Protein AF-A0A1R1ST67-F1 (afdb_monomer_lite)

Organism: NCBI:txid1331668

Structure (mmCIF, N/CA/C/O backbone):
data_AF-A0A1R1ST67-F1
#
_entry.id   AF-A0A1R1ST67-F1
#
loop_
_atom_site.group_PDB
_atom_site.id
_atom_site.type_symbol
_atom_site.label_atom_id
_atom_site.label_alt_id
_atom_site.label_comp_id
_atom_site.label_asym_id
_atom_site.label_entity_id
_atom_site.label_seq_id
_atom_site.pdbx_PDB_ins_code
_atom_site.Cartn_x
_atom_site.Cartn_y
_atom_site.Cartn_z
_atom_site.occupancy
_atom_site.B_iso_or_equiv
_atom_site.auth_seq_id
_atom_site.auth_comp_id
_atom_site.auth_asym_id
_atom_site.auth_atom_id
_atom_site.pdbx_PDB_model_num
ATOM 1 N N . ALA A 1 1 ? 3.336 -1.578 -6.687 1.00 93.00 1 ALA A N 1
ATOM 2 C CA . ALA A 1 1 ? 4.376 -2.211 -5.852 1.00 93.00 1 ALA A CA 1
ATOM 3 C C . ALA A 1 1 ? 3.871 -2.455 -4.436 1.00 93.00 1 ALA A C 1
ATOM 5 O O . ALA A 1 1 ? 3.702 -3.613 -4.096 1.00 93.00 1 ALA A O 1
ATOM 6 N N . ALA A 1 2 ? 3.546 -1.413 -3.654 1.00 96.25 2 ALA A N 1
ATOM 7 C CA . ALA A 1 2 ? 3.039 -1.563 -2.280 1.00 96.25 2 ALA A CA 1
ATOM 8 C C . ALA A 1 2 ? 1.827 -2.511 -2.171 1.00 96.25 2 ALA A C 1
ATOM 10 O O . ALA A 1 2 ? 1.872 -3.464 -1.409 1.00 96.25 2 ALA A O 1
ATOM 11 N N . TRP A 1 3 ? 0.797 -2.322 -3.003 1.00 96.06 3 TRP A N 1
ATOM 12 C CA . TRP A 1 3 ? -0.395 -3.186 -2.999 1.00 96.06 3 TRP A CA 1
ATOM 13 C C . TRP A 1 3 ? -0.093 -4.633 -3.400 1.00 96.06 3 TRP A C 1
ATOM 15 O O . TRP A 1 3 ? -0.603 -5.560 -2.785 1.00 96.06 3 TRP A O 1
ATOM 25 N N . TYR A 1 4 ? 0.791 -4.834 -4.380 1.00 96.50 4 TYR A N 1
ATOM 26 C CA . TYR A 1 4 ? 1.259 -6.171 -4.756 1.00 96.50 4 TYR A CA 1
ATOM 27 C C . TYR A 1 4 ? 2.008 -6.848 -3.594 1.00 96.50 4 TYR A C 1
ATOM 29 O O . TYR A 1 4 ? 1.688 -7.973 -3.236 1.00 96.50 4 TYR A O 1
ATOM 37 N N . ALA A 1 5 ? 2.926 -6.138 -2.924 1.00 95.00 5 ALA A N 1
ATOM 38 C CA . ALA A 1 5 ? 3.625 -6.642 -1.733 1.00 95.00 5 ALA A CA 1
ATOM 39 C C . ALA A 1 5 ? 2.686 -6.901 -0.538 1.00 95.00 5 ALA A C 1
ATOM 41 O O . ALA A 1 5 ? 2.950 -7.767 0.299 1.00 95.00 5 ALA A O 1
ATOM 42 N N . ALA A 1 6 ? 1.597 -6.137 -0.435 1.00 95.06 6 ALA A N 1
ATOM 43 C CA . A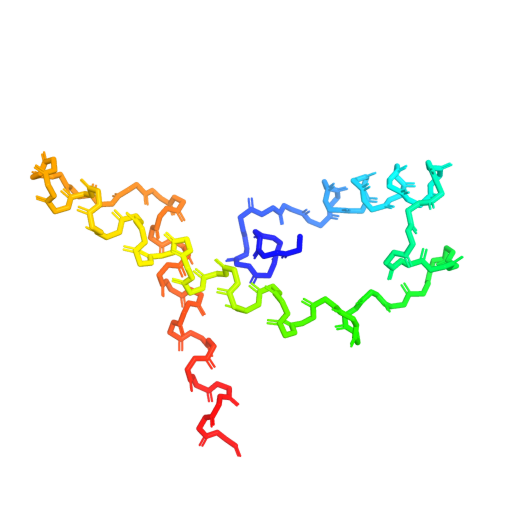LA A 1 6 ? 0.580 -6.319 0.592 1.00 95.06 6 ALA A CA 1
ATOM 44 C C . ALA A 1 6 ? -0.345 -7.518 0.314 1.00 95.06 6 ALA A C 1
ATOM 46 O O . ALA A 1 6 ? -0.986 -7.986 1.249 1.00 95.06 6 ALA A O 1
ATOM 47 N N . GLY A 1 7 ? -0.362 -8.043 -0.919 1.00 95.00 7 GLY A N 1
ATOM 48 C CA . GLY A 1 7 ? -1.256 -9.121 -1.360 1.00 95.00 7 GLY A CA 1
ATOM 49 C C . GLY A 1 7 ? -2.586 -8.637 -1.949 1.00 95.00 7 GLY A C 1
ATOM 50 O O . GLY A 1 7 ? -3.424 -9.455 -2.302 1.00 95.00 7 GLY A O 1
ATOM 51 N N . LEU A 1 8 ? -2.771 -7.321 -2.088 1.00 95.56 8 LEU A N 1
ATOM 52 C CA . LEU A 1 8 ? -3.999 -6.693 -2.592 1.00 95.56 8 LEU A CA 1
ATOM 53 C C . LEU A 1 8 ? -4.088 -6.627 -4.118 1.00 95.56 8 LEU A C 1
ATOM 55 O O . LEU A 1 8 ? -5.156 -6.385 -4.668 1.00 95.56 8 LEU A O 1
ATOM 59 N N . LEU A 1 9 ? -2.961 -6.788 -4.810 1.00 96.31 9 LEU A N 1
ATOM 60 C CA . LEU A 1 9 ? -2.915 -6.834 -6.267 1.00 96.31 9 LEU A CA 1
ATOM 61 C C . LEU A 1 9 ? -2.419 -8.212 -6.692 1.00 96.31 9 LEU A C 1
ATOM 63 O O . LEU A 1 9 ? -1.363 -8.645 -6.233 1.00 96.31 9 LEU A O 1
ATOM 67 N N . GLY A 1 10 ? -3.159 -8.879 -7.577 1.00 96.19 10 GLY A N 1
ATOM 68 C CA . GLY A 1 10 ? -2.768 -10.180 -8.109 1.00 96.19 10 GLY A CA 1
ATOM 69 C C . GLY A 1 10 ? -1.505 -10.110 -8.984 1.00 96.19 10 GLY A C 1
ATOM 70 O O . GLY A 1 10 ? -1.175 -9.048 -9.524 1.00 96.19 10 GLY A O 1
ATOM 71 N N . PRO A 1 11 ? -0.788 -11.234 -9.160 1.00 94.88 11 PRO A N 1
ATOM 72 C CA . PRO A 1 11 ? 0.432 -11.286 -9.969 1.00 94.88 11 PRO A CA 1
ATOM 73 C C . PRO A 1 11 ? 0.199 -10.950 -11.445 1.00 94.88 11 PRO A C 1
ATOM 75 O O . PRO A 1 11 ? 1.034 -10.268 -12.040 1.00 94.88 11 PRO A O 1
ATOM 78 N N . ASP A 1 12 ? -0.937 -11.350 -12.020 1.00 96.25 12 ASP A N 1
ATOM 79 C CA . ASP A 1 12 ? -1.264 -11.059 -13.421 1.00 96.25 12 ASP A CA 1
ATOM 80 C C . ASP A 1 12 ? -1.514 -9.563 -13.644 1.00 96.25 12 ASP A C 1
ATOM 82 O O . ASP A 1 12 ? -0.972 -8.969 -14.581 1.00 96.25 12 ASP A O 1
ATOM 86 N N . ASP A 1 13 ? -2.258 -8.920 -12.740 1.00 97.50 13 ASP A N 1
ATOM 87 C CA . ASP A 1 13 ? -2.505 -7.478 -12.790 1.00 97.50 13 ASP A CA 1
ATOM 88 C C . ASP A 1 13 ? -1.223 -6.679 -12.562 1.00 97.50 13 ASP A C 1
ATOM 90 O O . ASP A 1 13 ? -0.956 -5.696 -13.260 1.00 97.50 13 ASP A O 1
ATOM 94 N N . TRP A 1 14 ? -0.385 -7.126 -11.624 1.00 95.00 14 TRP A N 1
ATOM 95 C CA . TRP A 1 14 ? 0.934 -6.545 -11.407 1.00 95.00 14 TRP A CA 1
ATOM 96 C C . TRP A 1 14 ? 1.817 -6.664 -12.652 1.00 95.00 14 TRP A C 1
ATOM 98 O O . TRP A 1 14 ? 2.419 -5.674 -13.072 1.00 95.00 14 TRP A O 1
ATOM 108 N N . GLY A 1 15 ? 1.857 -7.842 -13.279 1.00 93.19 15 GLY A N 1
ATOM 109 C CA . GLY A 1 15 ? 2.607 -8.086 -14.508 1.00 93.19 15 GLY A CA 1
ATOM 110 C C . GLY A 1 15 ? 2.115 -7.223 -15.669 1.00 93.19 15 GLY A C 1
ATOM 111 O O . GLY A 1 15 ? 2.924 -6.599 -16.362 1.00 93.19 15 GLY A O 1
ATOM 112 N N . ARG A 1 16 ? 0.792 -7.112 -15.842 1.00 95.06 16 ARG A N 1
ATOM 113 C CA . ARG A 1 16 ? 0.167 -6.243 -16.847 1.00 95.06 16 ARG A CA 1
ATOM 114 C C . ARG A 1 16 ? 0.524 -4.776 -16.620 1.00 95.06 16 ARG A C 1
ATOM 116 O O . ARG A 1 16 ? 0.941 -4.103 -17.564 1.00 95.06 16 ARG A O 1
ATOM 123 N N . PHE A 1 17 ? 0.391 -4.286 -15.387 1.00 94.38 17 PHE A N 1
ATOM 124 C CA . PHE A 1 17 ? 0.759 -2.917 -15.025 1.00 94.38 17 PHE A CA 1
ATOM 125 C C . PHE A 1 17 ? 2.240 -2.647 -15.302 1.00 94.38 17 PHE A C 1
ATOM 127 O O . PHE A 1 17 ? 2.579 -1.663 -15.959 1.00 94.38 17 PHE A O 1
ATOM 134 N N . LEU A 1 18 ? 3.126 -3.530 -14.836 1.00 92.19 18 LEU A N 1
ATOM 135 C CA . LEU A 1 18 ? 4.565 -3.343 -14.968 1.00 92.19 18 LEU A CA 1
ATOM 136 C C . LEU A 1 18 ? 5.007 -3.381 -16.435 1.00 92.19 18 LEU A C 1
ATOM 138 O O . LEU A 1 18 ? 5.828 -2.563 -16.849 1.00 92.19 18 LEU A O 1
ATOM 142 N N . GLY A 1 19 ? 4.421 -4.278 -17.232 1.00 91.62 19 GLY A N 1
ATOM 143 C CA . GLY A 1 19 ? 4.653 -4.344 -18.672 1.00 91.62 19 GLY A CA 1
ATOM 144 C C . GLY A 1 19 ? 4.236 -3.058 -19.390 1.00 91.62 19 GLY A C 1
ATOM 145 O O . GLY A 1 19 ? 5.008 -2.531 -20.189 1.00 91.62 19 GLY A O 1
ATOM 146 N N . ALA A 1 20 ? 3.060 -2.510 -19.068 1.00 93.38 20 ALA A N 1
ATOM 147 C CA . ALA A 1 20 ? 2.595 -1.242 -19.633 1.00 93.38 20 ALA A CA 1
ATOM 148 C C . ALA A 1 20 ? 3.473 -0.052 -19.201 1.00 93.38 20 ALA A C 1
ATOM 150 O O . ALA A 1 20 ? 3.841 0.777 -20.031 1.00 93.38 20 ALA A O 1
ATOM 151 N N . TYR A 1 21 ? 3.863 0.005 -17.924 1.00 91.62 21 TYR A N 1
ATOM 152 C CA . TYR A 1 21 ? 4.769 1.027 -17.391 1.00 91.62 21 TYR A CA 1
ATOM 153 C C . TYR A 1 21 ? 6.127 1.022 -18.110 1.00 91.62 21 TYR A C 1
ATOM 155 O O . TYR A 1 21 ? 6.631 2.077 -18.493 1.00 91.62 21 TYR A O 1
ATOM 163 N N . GLN A 1 22 ? 6.699 -0.162 -18.348 1.00 90.00 22 GLN A N 1
ATOM 164 C CA . GLN A 1 22 ? 7.947 -0.314 -19.102 1.00 90.00 22 GLN A CA 1
ATOM 165 C C . GLN A 1 22 ? 7.788 0.090 -20.570 1.00 90.00 22 GLN A C 1
ATOM 167 O O . GLN A 1 22 ? 8.633 0.810 -21.097 1.00 90.00 22 GLN A O 1
ATOM 172 N N . ALA A 1 23 ? 6.702 -0.334 -21.227 1.00 90.56 23 ALA A N 1
ATOM 173 C CA . ALA A 1 23 ? 6.423 0.022 -22.619 1.00 90.56 23 ALA A CA 1
ATOM 174 C C . ALA A 1 23 ? 6.276 1.542 -22.819 1.00 90.56 23 ALA A C 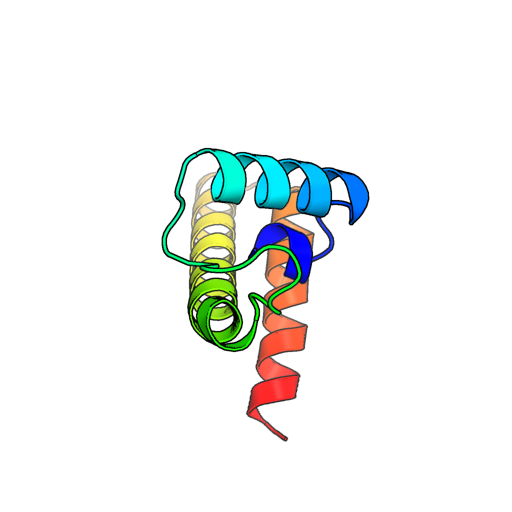1
ATOM 176 O O . ALA A 1 23 ? 6.641 2.061 -23.870 1.00 90.56 23 ALA A O 1
ATOM 177 N N . ALA A 1 24 ? 5.807 2.258 -21.794 1.00 92.75 24 ALA A N 1
ATOM 178 C CA . ALA A 1 24 ? 5.730 3.716 -21.771 1.00 92.75 24 ALA A CA 1
ATOM 179 C C . ALA A 1 24 ? 7.066 4.420 -21.435 1.00 92.75 24 ALA A C 1
ATOM 181 O O . ALA A 1 24 ? 7.092 5.642 -21.304 1.00 92.75 24 ALA A O 1
ATOM 182 N N . GLY A 1 25 ? 8.175 3.685 -21.278 1.00 88.44 25 GLY A N 1
ATOM 183 C CA . GLY A 1 25 ? 9.489 4.250 -20.947 1.00 88.44 25 GLY A CA 1
ATOM 184 C C . GLY A 1 25 ? 9.701 4.535 -19.457 1.00 88.44 25 GLY A C 1
ATOM 185 O O . GLY A 1 25 ? 10.536 5.365 -19.097 1.00 88.44 25 GLY A O 1
ATOM 186 N N . GLY A 1 26 ? 8.950 3.869 -18.578 1.00 88.06 26 GLY A N 1
ATOM 187 C CA . GLY A 1 26 ? 9.037 4.047 -17.133 1.00 88.06 26 GLY A CA 1
ATOM 188 C C . GLY A 1 26 ? 10.452 3.805 -16.571 1.00 88.06 26 GLY A C 1
ATOM 189 O O . GLY A 1 26 ? 11.005 2.719 -16.744 1.00 88.06 26 GLY A O 1
ATOM 190 N N . PRO A 1 27 ? 11.058 4.767 -15.847 1.00 85.38 27 PRO A N 1
ATOM 191 C CA . PRO A 1 27 ? 12.477 4.704 -15.477 1.00 85.38 27 PRO A CA 1
ATOM 192 C C . PRO A 1 27 ? 12.806 3.731 -14.336 1.00 85.38 27 PRO A C 1
ATOM 194 O O . PRO A 1 27 ? 13.981 3.418 -14.128 1.00 85.38 27 PRO A O 1
ATOM 197 N N . ALA A 1 28 ? 11.805 3.276 -13.572 1.00 80.75 28 ALA A N 1
ATOM 198 C CA . ALA A 1 28 ? 12.030 2.424 -12.404 1.00 80.75 28 ALA A CA 1
ATOM 199 C C . ALA A 1 28 ? 12.488 1.001 -12.771 1.00 80.75 28 ALA A C 1
ATOM 201 O O . ALA A 1 28 ? 13.124 0.346 -11.949 1.00 80.75 28 ALA A O 1
ATOM 202 N N . VAL A 1 29 ? 12.209 0.541 -13.996 1.00 82.31 29 VAL A N 1
ATOM 203 C CA . VAL A 1 29 ? 12.671 -0.753 -14.516 1.00 82.31 29 VAL A CA 1
ATOM 204 C C . VAL A 1 29 ? 13.135 -0.550 -15.948 1.00 82.31 29 VAL A C 1
ATOM 206 O O . VAL A 1 29 ? 12.327 -0.285 -16.833 1.00 82.31 29 VAL A O 1
ATOM 209 N N . ARG A 1 30 ? 14.449 -0.614 -16.173 1.00 75.44 30 ARG A N 1
ATOM 210 C CA . ARG A 1 30 ? 15.055 -0.183 -17.441 1.00 75.44 30 ARG A CA 1
ATOM 211 C C . ARG A 1 30 ? 14.970 -1.254 -18.514 1.00 75.44 30 ARG A C 1
ATOM 213 O O . ARG A 1 30 ? 15.021 -0.930 -19.698 1.00 75.44 30 ARG A O 1
ATOM 220 N N . ARG A 1 31 ? 14.897 -2.526 -18.119 1.00 78.81 31 ARG A N 1
ATOM 221 C CA . ARG A 1 31 ? 14.835 -3.656 -19.050 1.00 78.81 31 ARG A CA 1
ATOM 222 C C . ARG A 1 31 ? 13.658 -4.562 -18.735 1.00 78.81 31 ARG A C 1
ATOM 224 O O . ARG A 1 31 ? 13.363 -4.854 -17.581 1.00 78.81 31 ARG A O 1
ATOM 231 N N . ARG A 1 32 ? 13.017 -5.070 -19.785 1.00 77.75 32 ARG A N 1
ATOM 232 C CA . ARG A 1 32 ? 11.992 -6.106 -19.647 1.00 77.75 32 ARG A CA 1
ATOM 233 C C . ARG A 1 32 ? 12.601 -7.338 -18.971 1.00 77.75 32 ARG A C 1
ATOM 235 O O . ARG A 1 32 ? 13.643 -7.818 -19.408 1.00 77.75 32 ARG A O 1
ATOM 242 N N . GLY A 1 33 ? 11.951 -7.832 -17.920 1.00 78.81 33 GLY A N 1
ATOM 243 C CA . GLY A 1 33 ? 12.439 -8.962 -17.120 1.00 78.81 33 GLY A CA 1
ATOM 244 C C . GLY A 1 33 ? 13.504 -8.613 -16.072 1.00 78.81 33 GLY A C 1
ATOM 245 O O . GLY A 1 33 ? 13.945 -9.511 -15.364 1.00 78.81 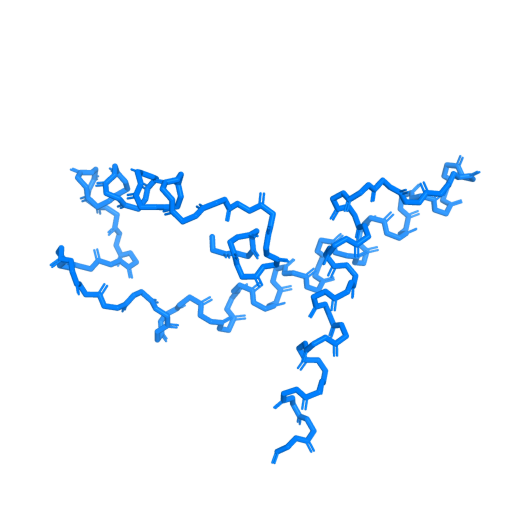33 GLY A O 1
ATOM 246 N N . GLU A 1 34 ? 13.911 -7.344 -15.942 1.00 87.12 34 GLU A N 1
ATOM 247 C CA . GLU A 1 34 ? 14.705 -6.890 -14.792 1.00 87.12 34 GLU A CA 1
ATOM 248 C C . GLU A 1 34 ? 13.853 -6.973 -13.520 1.00 87.12 34 GLU A C 1
ATOM 250 O O . GLU A 1 34 ? 12.692 -6.554 -13.517 1.00 87.12 34 GLU A O 1
ATOM 255 N N . ASP A 1 35 ? 14.440 -7.501 -12.444 1.00 89.00 35 ASP A N 1
ATOM 256 C CA . ASP A 1 35 ? 13.814 -7.496 -11.127 1.00 89.00 35 ASP A CA 1
ATOM 257 C C . ASP A 1 35 ? 13.610 -6.041 -10.653 1.00 89.00 35 ASP A C 1
ATOM 259 O O . ASP A 1 35 ? 14.589 -5.302 -10.503 1.00 89.00 35 ASP A O 1
ATOM 263 N N . PRO A 1 36 ? 12.361 -5.593 -10.425 1.00 90.06 36 PRO A N 1
ATOM 264 C CA . PRO A 1 36 ? 12.097 -4.237 -9.963 1.00 90.06 36 PRO A CA 1
ATOM 265 C C . PRO A 1 36 ? 12.441 -4.015 -8.481 1.00 90.06 36 PRO A C 1
ATOM 267 O O . PRO A 1 36 ? 12.615 -2.868 -8.054 1.00 90.06 36 PRO A O 1
ATOM 270 N N . TRP A 1 37 ? 12.510 -5.072 -7.669 1.00 92.44 37 TRP A N 1
ATOM 271 C CA . TRP A 1 37 ? 12.554 -4.964 -6.210 1.00 92.44 37 TRP A CA 1
ATOM 272 C C . TRP A 1 37 ? 13.771 -4.247 -5.626 1.00 92.44 37 TRP A C 1
ATOM 274 O O . TRP A 1 37 ? 13.562 -3.483 -4.682 1.00 92.44 37 TRP A O 1
ATOM 284 N N . PRO A 1 38 ? 14.990 -4.339 -6.196 1.00 91.81 38 PRO A N 1
ATOM 285 C CA . PRO A 1 38 ? 16.131 -3.556 -5.722 1.00 91.81 38 PRO A CA 1
ATOM 286 C C . PRO A 1 38 ? 15.874 -2.042 -5.671 1.00 91.81 38 PRO A C 1
ATOM 288 O O . PRO A 1 38 ? 16.502 -1.338 -4.886 1.00 91.81 38 PRO A O 1
ATOM 291 N N . ARG A 1 39 ? 14.950 -1.524 -6.494 1.00 89.56 39 ARG A N 1
ATOM 292 C CA . ARG A 1 39 ? 14.527 -0.113 -6.468 1.00 89.56 39 ARG A CA 1
ATOM 293 C C . ARG A 1 39 ? 13.213 0.112 -5.732 1.00 89.56 39 ARG A C 1
ATOM 295 O O . ARG A 1 39 ? 12.983 1.216 -5.245 1.00 89.56 39 ARG A O 1
ATOM 302 N N . LEU A 1 40 ? 12.333 -0.887 -5.708 1.00 92.50 40 LEU A N 1
ATOM 303 C CA . LEU A 1 40 ? 10.966 -0.725 -5.222 1.00 92.50 40 LEU A CA 1
ATOM 304 C C . LEU A 1 40 ? 10.753 -1.158 -3.772 1.00 92.50 40 LEU A C 1
ATOM 306 O O . LEU A 1 40 ? 9.778 -0.694 -3.193 1.00 92.50 40 LEU A O 1
ATOM 310 N N . ASP A 1 41 ? 11.612 -1.989 -3.176 1.00 93.88 41 ASP A N 1
ATOM 311 C CA . ASP A 1 41 ? 11.362 -2.545 -1.837 1.00 93.88 41 ASP A CA 1
ATOM 312 C C . ASP A 1 41 ? 11.216 -1.455 -0.764 1.00 93.88 41 ASP A C 1
ATOM 314 O O . ASP A 1 41 ? 10.147 -1.286 -0.174 1.00 93.88 41 ASP A O 1
ATOM 318 N N . VAL A 1 42 ? 12.257 -0.640 -0.573 1.00 95.50 42 VAL A N 1
ATOM 319 C CA . VAL A 1 42 ? 12.257 0.449 0.416 1.00 95.50 42 VAL A CA 1
ATOM 320 C C . VAL A 1 42 ? 11.076 1.417 0.224 1.00 95.50 42 VAL A C 1
ATOM 322 O O . VAL A 1 42 ? 10.327 1.623 1.186 1.00 95.50 42 VAL A O 1
ATOM 325 N N . PRO A 1 43 ? 10.832 1.999 -0.971 1.00 95.31 43 PRO A N 1
ATOM 326 C CA . PRO A 1 43 ? 9.704 2.911 -1.144 1.00 95.31 43 PRO A CA 1
ATOM 327 C C . PRO A 1 43 ? 8.342 2.213 -1.043 1.00 95.31 43 PRO A C 1
ATOM 329 O O . PRO A 1 43 ? 7.394 2.827 -0.558 1.00 95.31 43 PRO A O 1
ATOM 332 N N . ALA A 1 44 ? 8.213 0.943 -1.449 1.00 96.25 44 ALA A N 1
ATOM 333 C CA . ALA A 1 44 ? 6.968 0.199 -1.277 1.00 96.25 44 ALA A CA 1
ATOM 334 C C . ALA A 1 44 ? 6.643 0.008 0.207 1.00 96.25 44 ALA A C 1
ATOM 336 O O . ALA A 1 44 ? 5.514 0.269 0.610 1.00 96.25 44 ALA A O 1
ATOM 337 N N . ARG A 1 45 ? 7.631 -0.368 1.027 1.00 97.31 45 ARG A N 1
ATOM 338 C CA . ARG A 1 45 ? 7.463 -0.514 2.480 1.00 97.31 45 ARG A CA 1
ATOM 339 C C . ARG A 1 45 ? 7.108 0.812 3.150 1.00 97.31 45 ARG A C 1
ATOM 341 O O . ARG A 1 45 ? 6.184 0.848 3.958 1.00 97.31 45 ARG A O 1
ATOM 348 N N . ALA A 1 46 ? 7.790 1.900 2.786 1.00 97.62 46 ALA A N 1
ATOM 349 C CA . ALA A 1 46 ? 7.493 3.233 3.311 1.00 97.62 46 ALA A CA 1
ATOM 350 C C . ALA A 1 46 ? 6.061 3.678 2.967 1.00 97.62 46 ALA A C 1
ATOM 352 O O . ALA A 1 46 ? 5.318 4.122 3.843 1.00 97.62 46 ALA A O 1
ATOM 353 N N . LEU A 1 47 ? 5.646 3.495 1.709 1.00 98.06 47 LEU A N 1
ATOM 354 C CA . LEU A 1 47 ? 4.293 3.826 1.270 1.00 98.06 47 LEU A CA 1
ATOM 355 C C . LEU A 1 47 ? 3.237 2.952 1.962 1.00 98.06 47 LEU A C 1
ATOM 357 O O . LEU A 1 47 ? 2.175 3.463 2.308 1.00 98.06 47 LEU A O 1
ATOM 361 N N . THR A 1 48 ? 3.525 1.671 2.210 1.00 98.25 48 THR A N 1
ATOM 362 C CA . THR A 1 48 ? 2.636 0.794 2.986 1.00 98.25 48 THR A CA 1
ATOM 363 C C . THR A 1 48 ? 2.395 1.349 4.386 1.00 98.25 48 THR A C 1
ATOM 365 O O . THR A 1 48 ? 1.243 1.527 4.768 1.00 98.25 48 THR A O 1
ATOM 368 N N . VAL A 1 49 ? 3.456 1.724 5.110 1.00 98.06 49 VAL A N 1
ATOM 369 C CA . VAL A 1 49 ? 3.337 2.342 6.444 1.00 98.06 49 VAL A CA 1
ATOM 370 C C . VAL A 1 49 ? 2.513 3.629 6.393 1.00 98.06 49 VAL A C 1
ATOM 372 O O . VAL A 1 49 ? 1.624 3.825 7.222 1.00 98.06 49 VAL A O 1
ATOM 375 N N . GLN A 1 50 ? 2.764 4.483 5.398 1.00 98.50 50 GLN A N 1
ATOM 376 C CA . GLN A 1 50 ? 2.031 5.736 5.230 1.00 98.50 50 GLN A CA 1
ATOM 377 C C . GLN A 1 50 ? 0.533 5.510 4.961 1.00 98.50 50 GLN A C 1
ATOM 379 O O . GLN A 1 50 ? -0.300 6.183 5.570 1.00 98.50 50 GLN A O 1
ATOM 384 N N . ILE A 1 51 ? 0.178 4.581 4.065 1.00 98.19 51 ILE A N 1
ATOM 385 C CA . ILE A 1 51 ? -1.221 4.262 3.740 1.00 98.19 51 ILE A CA 1
ATOM 386 C C . ILE A 1 51 ? -1.939 3.717 4.975 1.00 98.19 51 ILE A C 1
ATOM 388 O O . ILE A 1 51 ? -3.018 4.206 5.301 1.00 98.19 51 ILE A O 1
ATOM 392 N N . SER A 1 52 ? -1.324 2.777 5.696 1.00 98.44 52 SER A N 1
ATOM 393 C CA . SER A 1 52 ? -1.901 2.192 6.910 1.00 98.44 52 SER A CA 1
ATOM 394 C C . SER A 1 52 ? -2.129 3.239 8.002 1.00 98.44 52 SER A C 1
ATOM 396 O O . SER A 1 52 ? -3.196 3.277 8.609 1.00 98.44 52 SER A O 1
ATOM 398 N N . ALA A 1 53 ? -1.166 4.141 8.223 1.00 98.50 53 ALA A N 1
ATOM 399 C CA . ALA A 1 53 ? -1.317 5.227 9.192 1.00 98.50 53 ALA A CA 1
ATOM 400 C C . ALA A 1 53 ? -2.473 6.173 8.822 1.00 98.50 53 ALA A C 1
ATOM 402 O O . ALA A 1 53 ? -3.267 6.559 9.682 1.00 98.50 53 ALA A O 1
ATOM 403 N N . LEU A 1 54 ? -2.598 6.521 7.536 1.00 98.62 54 LEU A N 1
ATOM 404 C CA . LEU A 1 54 ? -3.678 7.380 7.053 1.00 98.62 54 LEU A CA 1
ATOM 405 C C . LEU A 1 54 ? -5.049 6.699 7.156 1.00 98.62 54 LEU A C 1
ATOM 407 O O . LEU A 1 54 ? -6.020 7.359 7.523 1.00 98.62 54 LEU A O 1
ATOM 411 N N . ALA A 1 55 ? -5.127 5.405 6.841 1.00 98.25 55 ALA A N 1
ATOM 412 C CA . ALA A 1 55 ? -6.342 4.605 6.968 1.00 98.25 55 ALA A CA 1
ATOM 413 C C . ALA A 1 55 ? -6.834 4.571 8.420 1.00 98.25 55 ALA A C 1
ATOM 415 O O . ALA A 1 55 ? -7.974 4.943 8.691 1.00 98.25 55 ALA A O 1
ATOM 416 N N . LEU A 1 56 ? -5.941 4.254 9.364 1.00 98.56 56 LEU A N 1
ATOM 417 C CA . LEU A 1 56 ? -6.239 4.256 10.799 1.00 98.56 56 LEU A CA 1
ATOM 418 C C . LEU A 1 56 ? -6.752 5.619 11.279 1.00 98.56 56 LEU A C 1
ATOM 420 O O . LEU A 1 56 ? -7.779 5.690 11.951 1.00 98.56 56 LEU A O 1
ATOM 424 N N . ALA A 1 57 ? -6.077 6.709 10.901 1.00 98.69 57 ALA A N 1
ATOM 425 C CA . ALA A 1 57 ? -6.494 8.057 11.283 1.00 98.69 57 ALA A CA 1
ATOM 426 C C . ALA A 1 57 ? -7.889 8.407 10.736 1.00 98.69 57 ALA A C 1
ATOM 428 O O . ALA A 1 57 ? -8.728 8.942 11.461 1.00 98.69 57 ALA A O 1
ATOM 429 N N . LYS A 1 58 ? -8.162 8.079 9.468 1.00 98.50 58 LYS A N 1
ATOM 430 C CA . LYS A 1 58 ? -9.462 8.336 8.832 1.00 98.50 58 LYS A CA 1
ATOM 431 C C . LYS A 1 58 ? -10.582 7.499 9.441 1.00 98.50 58 LYS A C 1
ATOM 433 O O . LYS A 1 58 ? -11.655 8.037 9.700 1.00 98.50 58 LYS A O 1
ATOM 438 N N . ALA A 1 59 ? -10.340 6.213 9.680 1.00 98.56 59 ALA A N 1
ATOM 439 C CA . ALA A 1 59 ? -11.312 5.316 10.292 1.00 98.56 59 ALA A CA 1
ATOM 440 C C . ALA A 1 59 ? -11.647 5.742 11.729 1.00 98.56 59 ALA A C 1
ATOM 442 O O . ALA A 1 59 ? -12.822 5.784 12.089 1.00 98.56 59 ALA A O 1
ATOM 443 N N . ALA A 1 60 ? -10.641 6.169 12.502 1.00 98.50 60 ALA A N 1
ATOM 444 C CA . ALA A 1 60 ? -10.831 6.707 13.847 1.00 98.50 60 ALA A CA 1
ATOM 445 C C . ALA A 1 60 ? -11.696 7.977 13.850 1.00 98.50 60 ALA A C 1
ATOM 447 O O . ALA A 1 60 ? -12.646 8.066 14.623 1.00 98.50 60 ALA A O 1
ATOM 448 N N . VAL A 1 61 ? -11.418 8.933 12.953 1.00 98.62 61 VAL A N 1
ATOM 449 C CA . VAL A 1 61 ? -12.235 10.153 12.803 1.00 98.62 61 VAL A CA 1
ATOM 450 C C . VAL A 1 61 ? -13.675 9.819 12.407 1.00 98.62 61 VAL A C 1
ATOM 452 O O . VAL A 1 61 ? -14.610 10.446 12.896 1.00 98.62 61 VAL A O 1
ATOM 455 N N . ALA A 1 62 ? -13.862 8.831 11.533 1.00 98.31 62 ALA A N 1
ATOM 456 C CA . ALA A 1 62 ? -15.177 8.409 11.063 1.00 98.31 62 ALA A CA 1
ATOM 457 C C . ALA A 1 62 ? -15.905 7.439 12.017 1.00 98.31 62 ALA A C 1
ATOM 459 O O . ALA A 1 62 ? -17.052 7.093 11.747 1.00 98.31 62 ALA A O 1
ATOM 460 N N . GLY A 1 63 ? -15.267 6.984 13.103 1.00 98.31 63 GLY A N 1
ATOM 461 C CA . GLY A 1 63 ? -15.850 6.024 14.046 1.00 98.31 63 GLY A CA 1
ATOM 462 C C . GLY A 1 63 ? -16.236 4.685 13.409 1.00 98.31 63 GLY A C 1
ATOM 463 O O . GLY A 1 63 ? -17.213 4.069 13.831 1.00 98.31 63 GLY A O 1
ATOM 464 N N . ARG A 1 64 ? -15.506 4.248 12.375 1.00 98.44 64 ARG A N 1
ATOM 465 C CA . ARG A 1 64 ? -15.796 3.022 11.614 1.00 98.44 64 ARG A CA 1
ATOM 466 C C . ARG A 1 64 ? -14.663 1.997 11.733 1.00 98.44 64 ARG A C 1
ATOM 468 O O . ARG A 1 64 ? -13.521 2.401 11.962 1.00 98.44 64 ARG A O 1
ATOM 475 N N . PRO A 1 65 ? -14.938 0.696 11.534 1.00 98.31 65 PRO A N 1
ATOM 476 C CA . PRO A 1 65 ? -13.876 -0.281 11.322 1.00 98.31 65 PRO A CA 1
ATOM 477 C C . PRO A 1 65 ? -13.111 0.009 10.023 1.00 98.31 65 PRO A C 1
ATOM 479 O O . PRO A 1 65 ? -13.582 0.757 9.154 1.00 98.31 65 PRO A O 1
ATOM 482 N N . LEU A 1 66 ? -11.929 -0.594 9.909 1.00 98.31 66 LEU A N 1
ATOM 483 C CA . LEU A 1 66 ? -11.181 -0.633 8.658 1.00 98.31 66 LEU A CA 1
ATOM 484 C C . LEU A 1 66 ? -11.933 -1.486 7.629 1.00 98.31 66 LEU A C 1
ATOM 486 O O . LEU A 1 66 ? -12.676 -2.395 7.994 1.00 98.31 66 LEU A O 1
ATOM 490 N N . ASP A 1 67 ? -11.767 -1.161 6.352 1.00 97.56 67 ASP A N 1
ATOM 491 C CA . ASP A 1 67 ? -12.167 -2.068 5.277 1.00 97.56 67 ASP A CA 1
ATOM 492 C C . ASP A 1 67 ? -11.081 -3.122 4.998 1.00 97.56 67 ASP A C 1
ATOM 494 O O . ASP A 1 67 ? -9.964 -3.043 5.506 1.00 97.56 67 ASP A O 1
ATOM 498 N N . GLU A 1 68 ? -11.408 -4.114 4.169 1.00 96.25 68 GLU A N 1
ATOM 499 C CA . GLU A 1 68 ? -10.514 -5.232 3.837 1.00 96.25 68 GLU A CA 1
ATOM 500 C C . GLU A 1 68 ? -9.151 -4.770 3.288 1.00 96.25 68 GLU A C 1
ATOM 502 O O . GLU A 1 68 ? -8.107 -5.338 3.618 1.00 96.25 68 GLU A O 1
ATOM 507 N N . ALA A 1 69 ? -9.130 -3.711 2.474 1.00 96.19 69 ALA A N 1
ATOM 508 C CA . ALA A 1 69 ? -7.889 -3.200 1.907 1.00 96.19 69 ALA A CA 1
ATOM 509 C C . ALA A 1 69 ? -7.051 -2.478 2.968 1.00 96.19 69 ALA A C 1
ATOM 511 O O . ALA A 1 69 ? -5.830 -2.642 3.027 1.00 96.19 69 ALA A O 1
ATOM 512 N N . GLU A 1 70 ? -7.697 -1.690 3.822 1.00 97.69 70 GLU A N 1
ATOM 513 C CA . GLU A 1 70 ? -7.062 -1.021 4.951 1.00 97.69 70 GLU A CA 1
ATOM 514 C C . GLU A 1 70 ? -6.485 -2.039 5.957 1.00 97.69 70 GLU A C 1
ATOM 516 O O . GLU A 1 70 ? -5.339 -1.885 6.390 1.00 97.69 70 GLU A O 1
ATOM 521 N N . GLU A 1 71 ? -7.220 -3.111 6.268 1.00 97.81 71 GLU A N 1
ATOM 522 C CA . GLU A 1 71 ? -6.762 -4.215 7.122 1.00 97.81 71 GLU A CA 1
ATOM 523 C C . GLU A 1 71 ? -5.536 -4.916 6.530 1.00 97.81 71 GLU A C 1
ATOM 525 O O . GLU A 1 71 ? -4.505 -5.027 7.200 1.00 97.81 71 GLU A O 1
ATOM 530 N N . ALA A 1 72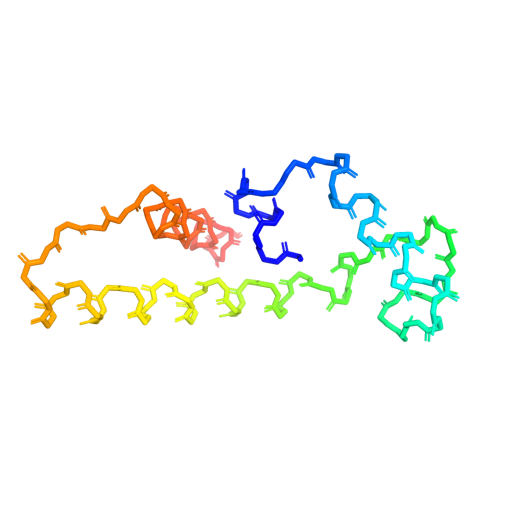 ? -5.579 -5.296 5.251 1.00 97.62 72 ALA A N 1
ATOM 531 C CA . ALA A 1 72 ? -4.456 -5.951 4.582 1.00 97.62 72 ALA A CA 1
ATOM 532 C C . ALA A 1 72 ? -3.174 -5.097 4.595 1.00 97.62 72 ALA A C 1
ATOM 534 O O . ALA A 1 72 ? -2.060 -5.616 4.741 1.00 97.62 72 ALA A O 1
ATOM 535 N N . MET A 1 73 ? -3.305 -3.772 4.477 1.00 97.69 73 MET A N 1
ATOM 536 C CA . MET A 1 73 ? -2.171 -2.850 4.580 1.00 97.69 73 MET A CA 1
ATOM 537 C C . MET A 1 73 ? -1.609 -2.791 6.010 1.00 97.69 73 MET A C 1
ATOM 539 O O . MET A 1 73 ? -0.386 -2.747 6.192 1.00 97.69 73 MET A O 1
ATOM 543 N N . VAL A 1 74 ? -2.459 -2.835 7.041 1.00 98.00 74 VAL A N 1
ATOM 544 C CA . VAL A 1 74 ? -2.021 -2.915 8.447 1.00 98.00 74 VAL A CA 1
ATOM 545 C C . VAL A 1 74 ? -1.319 -4.248 8.727 1.00 98.00 74 VAL A C 1
ATOM 547 O O . VAL A 1 74 ? -0.242 -4.268 9.331 1.00 98.00 74 VAL A O 1
ATOM 550 N N . GLU A 1 75 ? -1.844 -5.362 8.224 1.00 97.62 75 GLU A N 1
ATOM 551 C CA . GLU A 1 75 ? -1.187 -6.668 8.323 1.00 97.62 75 GLU A CA 1
ATOM 552 C C . GLU A 1 75 ? 0.171 -6.692 7.609 1.00 97.62 75 GLU A C 1
ATOM 554 O O . GLU A 1 75 ? 1.141 -7.282 8.103 1.00 97.62 75 GLU A O 1
ATOM 559 N N . ALA A 1 76 ? 0.278 -6.015 6.463 1.00 97.62 76 ALA A N 1
ATOM 560 C CA . ALA A 1 76 ? 1.542 -5.848 5.759 1.00 97.62 76 ALA A CA 1
ATOM 561 C C . ALA A 1 76 ? 2.566 -5.074 6.605 1.00 97.62 76 ALA A C 1
ATOM 563 O O . ALA A 1 76 ? 3.731 -5.477 6.652 1.00 97.62 76 ALA A O 1
ATOM 564 N N . CYS A 1 77 ? 2.155 -4.038 7.347 1.00 97.88 77 CYS A N 1
ATOM 565 C CA . CYS A 1 77 ? 3.029 -3.360 8.313 1.00 97.88 77 CYS A CA 1
ATOM 566 C C . CYS A 1 77 ? 3.555 -4.321 9.390 1.00 97.88 77 CYS A C 1
ATOM 568 O O . CYS A 1 77 ? 4.745 -4.286 9.708 1.00 97.88 77 CYS A O 1
ATOM 570 N N . ALA A 1 78 ? 2.715 -5.225 9.905 1.00 96.19 78 ALA A N 1
ATOM 571 C CA . ALA A 1 78 ? 3.149 -6.230 10.878 1.00 96.19 78 ALA A CA 1
ATOM 572 C C . ALA A 1 78 ? 4.190 -7.202 10.288 1.00 96.19 78 ALA A C 1
ATOM 574 O O . ALA A 1 78 ? 5.149 -7.571 10.969 1.00 96.19 78 ALA A O 1
ATOM 575 N N . ARG A 1 79 ? 4.053 -7.592 9.010 1.00 95.69 79 ARG A N 1
ATOM 576 C CA . ARG A 1 79 ? 5.078 -8.378 8.292 1.00 95.69 79 ARG A CA 1
ATOM 5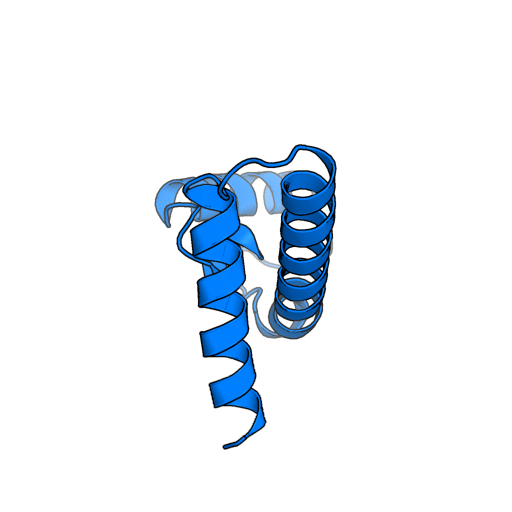77 C C . ARG A 1 79 ? 6.377 -7.587 8.117 1.00 95.69 79 ARG A C 1
ATOM 579 O O . ARG A 1 79 ? 7.447 -8.120 8.394 1.00 95.69 79 ARG A O 1
ATOM 586 N N . ILE A 1 80 ? 6.286 -6.317 7.719 1.00 95.38 80 ILE A N 1
ATOM 587 C CA . ILE A 1 80 ? 7.440 -5.420 7.547 1.00 95.38 80 ILE A CA 1
ATOM 588 C C . ILE A 1 80 ? 8.226 -5.256 8.853 1.00 95.38 80 ILE A C 1
ATOM 590 O O . ILE A 1 80 ? 9.456 -5.290 8.823 1.00 95.38 80 ILE A O 1
ATOM 594 N N . ALA A 1 81 ? 7.540 -5.098 9.987 1.00 94.06 81 ALA A N 1
ATOM 595 C CA . ALA A 1 81 ? 8.182 -4.963 11.293 1.00 94.06 81 ALA A CA 1
ATOM 596 C C . ALA A 1 81 ? 8.996 -6.214 11.665 1.00 94.06 81 ALA A C 1
ATOM 598 O O . ALA A 1 81 ? 10.114 -6.094 12.159 1.00 94.06 81 ALA A O 1
ATOM 599 N N . ARG A 1 82 ? 8.481 -7.412 11.354 1.00 93.69 82 ARG A N 1
ATOM 600 C CA . ARG A 1 82 ? 9.203 -8.678 11.572 1.00 93.69 82 ARG A CA 1
ATOM 601 C C . ARG A 1 82 ? 10.468 -8.803 10.721 1.00 93.69 82 ARG A C 1
ATOM 603 O O . ARG A 1 82 ? 11.437 -9.381 11.187 1.00 93.69 82 ARG A O 1
ATOM 610 N N . LEU A 1 83 ? 10.474 -8.238 9.512 1.00 86.62 83 LEU A N 1
ATOM 611 C CA . LEU A 1 83 ? 11.657 -8.212 8.641 1.00 86.62 83 LEU A CA 1
ATOM 612 C C . LEU A 1 83 ? 12.741 -7.238 9.120 1.00 86.62 83 LEU A C 1
ATOM 614 O O . LEU A 1 83 ? 13.898 -7.413 8.773 1.00 86.62 83 LEU A O 1
ATOM 618 N N . ALA A 1 84 ? 12.370 -6.191 9.862 1.00 73.44 84 ALA A N 1
ATOM 619 C CA . ALA A 1 84 ? 13.313 -5.192 10.370 1.00 73.44 84 ALA A CA 1
ATOM 620 C C . ALA A 1 84 ? 13.958 -5.585 11.711 1.00 73.44 84 ALA A C 1
ATOM 622 O O . ALA A 1 84 ? 14.937 -4.964 12.113 1.00 73.44 84 ALA A O 1
ATOM 623 N N . GLY A 1 85 ? 13.382 -6.564 12.416 1.00 65.31 85 GLY A N 1
ATOM 624 C CA . GLY A 1 85 ? 13.909 -7.093 13.677 1.00 65.31 85 GLY A CA 1
ATOM 625 C C . GLY A 1 85 ? 14.764 -8.358 13.537 1.00 65.31 85 GLY A C 1
ATOM 626 O O . GLY A 1 85 ? 15.199 -8.880 14.560 1.00 65.31 85 GLY A O 1
ATOM 627 N N . ALA A 1 86 ? 14.957 -8.857 12.313 1.00 52.75 86 ALA A N 1
ATOM 628 C CA . ALA A 1 86 ? 15.837 -9.977 11.970 1.00 52.75 86 ALA A CA 1
ATOM 629 C C . ALA A 1 86 ? 17.168 -9.451 11.416 1.00 52.75 86 ALA A C 1
ATOM 631 O O . ALA A 1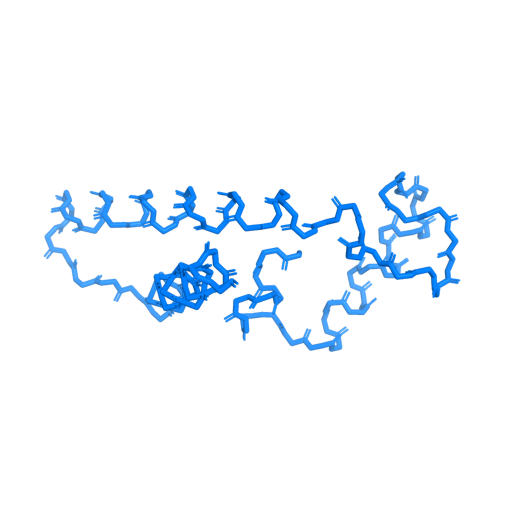 86 ? 18.197 -10.117 11.662 1.00 52.75 86 ALA A O 1
#

Sequence (86 aa):
AAWYAAGLLGPDDWGRFLGAYQAAGGPAVRRRGEDPWPRLDVPARALTVQISALALAKAAVAGRPLDEAEEAMVEACARIARLAGA

Secondary structure (DSSP, 8-state):
-HHHHHT-S-HHHHHHHHHHHHHTT-TT--STT--SHHHHHHHHHHHHHHHHHHHHHHHHHHT-PPPHHHHHHHHHHHHHHHHH--

pLDDT: mean 93.03, std 7.79, range [52.75, 98.69]

Radius of gyration: 14.81 Å; chains: 1; bounding box: 32×21×37 Å

Foldseek 3Di:
DLCVLLVNDDPVRVLVVVVVCVVVVNPQAVDDPPDSCVRVVVVSLVVLVVLLVVQVVVCVVVVHDGDPSSVSSVVSNVVVVVVVVD